Protein AF-A0A392STH3-F1 (afdb_monomer_lite)

Secondary structure (DSSP, 8-state):
-------------TTSS-HHHHH-PPP---SS-GGGG---TTS-HHHHHHHHHHHTPPPPSSHHHHHHSHHHHHHHHHHH-

Structure (mmCIF, N/CA/C/O backbone):
data_AF-A0A392STH3-F1
#
_entry.id   AF-A0A392STH3-F1
#
loop_
_atom_site.group_PDB
_atom_site.id
_atom_site.type_symbol
_atom_site.label_atom_id
_atom_site.label_alt_id
_atom_site.label_comp_id
_atom_site.label_asym_id
_atom_site.label_entity_id
_atom_site.label_seq_id
_atom_site.pdbx_PDB_ins_code
_atom_site.Cartn_x
_atom_site.Cartn_y
_atom_site.Cartn_z
_atom_site.occupancy
_atom_site.B_iso_or_equiv
_atom_site.auth_seq_id
_atom_site.auth_comp_id
_atom_site.auth_asym_id
_atom_site.auth_atom_id
_atom_site.pdbx_PDB_model_num
ATOM 1 N N . SER A 1 1 ? -25.509 -3.285 47.412 1.00 41.62 1 SER A N 1
ATOM 2 C CA . SER A 1 1 ? -24.413 -2.822 46.543 1.00 41.62 1 SER A CA 1
ATOM 3 C C . SER A 1 1 ? -24.035 -3.937 45.594 1.00 41.62 1 SER A C 1
ATOM 5 O O . SER A 1 1 ? -23.776 -5.037 46.060 1.00 41.62 1 SER A O 1
ATOM 7 N N . VAL A 1 2 ? -24.100 -3.690 44.286 1.00 41.62 2 VAL A N 1
ATOM 8 C CA . VAL A 1 2 ? -23.721 -4.668 43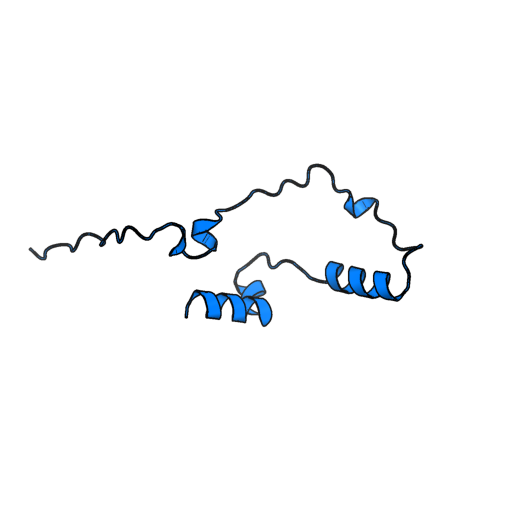.252 1.00 41.62 2 VAL A CA 1
ATOM 9 C C . VAL A 1 2 ? -22.192 -4.796 43.261 1.00 41.62 2 VAL A C 1
ATOM 11 O O . VAL A 1 2 ? -21.532 -3.755 43.302 1.00 41.62 2 VAL A O 1
ATOM 14 N N . PRO A 1 3 ? -21.602 -6.004 43.259 1.00 44.28 3 PRO A N 1
ATOM 15 C CA . PRO A 1 3 ? -20.160 -6.123 43.152 1.00 44.28 3 PRO A CA 1
ATOM 16 C C . PRO A 1 3 ? -19.778 -5.754 41.718 1.00 44.28 3 PRO A C 1
ATOM 18 O O . PRO A 1 3 ? -20.250 -6.356 40.755 1.00 44.28 3 PRO A O 1
ATOM 21 N N . ILE A 1 4 ? -18.949 -4.724 41.575 1.00 46.41 4 ILE A N 1
ATOM 22 C CA . ILE A 1 4 ? -18.294 -4.408 40.310 1.00 46.41 4 ILE A CA 1
ATOM 23 C C . ILE A 1 4 ? -17.348 -5.579 40.041 1.00 46.41 4 ILE A C 1
ATOM 25 O O . ILE A 1 4 ? -16.332 -5.715 40.721 1.00 46.41 4 ILE A O 1
ATOM 29 N N . LEU A 1 5 ? -17.711 -6.456 39.099 1.00 49.25 5 LEU A N 1
ATOM 30 C CA . LEU A 1 5 ? -16.782 -7.435 38.544 1.00 49.25 5 LEU A CA 1
ATOM 31 C C . LEU A 1 5 ? -15.584 -6.648 38.015 1.00 49.25 5 LEU A C 1
ATOM 33 O O . LEU A 1 5 ? -15.707 -5.883 37.057 1.00 49.25 5 LEU A O 1
ATOM 37 N N . SER A 1 6 ? -14.443 -6.780 38.691 1.00 51.22 6 SER A N 1
ATOM 38 C CA . SER A 1 6 ? -13.174 -6.268 38.190 1.00 51.22 6 SER A CA 1
ATOM 39 C C . SER A 1 6 ? -12.986 -6.783 36.762 1.00 51.22 6 SER A C 1
ATOM 41 O O . SER A 1 6 ? -13.339 -7.940 36.508 1.00 51.22 6 SER A O 1
ATOM 43 N N . PRO A 1 7 ? -12.471 -5.967 35.823 1.00 57.06 7 PRO A N 1
ATOM 44 C CA . PRO A 1 7 ? -12.137 -6.482 34.508 1.00 57.06 7 PRO A CA 1
ATOM 45 C C . PRO A 1 7 ? -11.201 -7.661 34.743 1.00 57.06 7 PRO A C 1
ATOM 47 O O . PRO A 1 7 ? -10.159 -7.512 35.382 1.00 57.06 7 PRO A O 1
ATOM 50 N N . VAL A 1 8 ? -11.635 -8.850 34.328 1.00 49.38 8 VAL A N 1
ATOM 51 C CA . VAL A 1 8 ? -10.792 -10.036 34.341 1.00 49.38 8 VAL A CA 1
ATOM 52 C C . VAL A 1 8 ? -9.603 -9.669 33.470 1.00 49.38 8 VAL A C 1
ATOM 54 O O . VAL A 1 8 ? -9.709 -9.639 32.245 1.00 49.38 8 VAL A O 1
ATOM 57 N N . THR A 1 9 ? -8.482 -9.328 34.099 1.00 51.66 9 THR A N 1
ATOM 58 C CA . THR A 1 9 ? -7.194 -9.255 33.425 1.00 51.66 9 THR A CA 1
ATOM 59 C C . THR A 1 9 ? -6.833 -10.697 33.114 1.00 51.66 9 THR A C 1
ATOM 61 O O . THR A 1 9 ? -6.095 -11.348 33.850 1.00 51.66 9 THR A O 1
ATOM 64 N N . VAL A 1 10 ? -7.436 -11.233 32.050 1.00 61.75 10 VAL A N 1
ATOM 65 C CA . VAL A 1 10 ? -6.913 -12.411 31.379 1.00 61.75 10 VAL A CA 1
ATOM 66 C C . VAL A 1 10 ? -5.503 -11.991 30.998 1.00 61.75 10 VAL A C 1
ATOM 68 O O . VAL A 1 10 ? -5.323 -11.060 30.213 1.00 61.75 10 VAL A O 1
ATOM 71 N N . SER A 1 11 ? -4.504 -12.587 31.644 1.00 63.72 11 SER A N 1
ATOM 72 C CA . SER A 1 11 ? -3.104 -12.434 31.265 1.00 63.72 11 SER A CA 1
ATOM 73 C C . SER A 1 11 ? -2.930 -13.112 29.907 1.00 63.72 11 SER A C 1
ATOM 75 O O . SER A 1 11 ? -2.420 -14.227 29.827 1.00 63.72 11 SER A O 1
ATOM 77 N N . LEU A 1 12 ? -3.436 -12.471 28.854 1.00 63.94 12 LEU A N 1
ATOM 78 C CA . LEU A 1 12 ? -3.243 -12.885 27.478 1.00 63.94 12 LEU A CA 1
ATOM 79 C C . LEU A 1 12 ? -1.751 -12.787 27.213 1.00 63.94 12 LEU A C 1
ATOM 81 O O . LEU A 1 12 ? -1.134 -11.739 27.443 1.00 63.94 12 LEU A O 1
ATOM 85 N N . SER A 1 13 ? -1.156 -13.899 26.793 1.00 75.00 13 SER A N 1
ATOM 86 C CA . SER A 1 13 ? 0.228 -13.853 26.361 1.00 75.00 13 SER A CA 1
ATOM 87 C C . SER A 1 13 ? 0.319 -12.870 25.183 1.00 75.00 13 SER A C 1
ATOM 89 O O . SER A 1 13 ? -0.665 -12.687 24.463 1.00 75.00 13 SER A O 1
ATOM 91 N N . PRO A 1 14 ? 1.468 -12.226 24.931 1.00 70.69 14 PRO A N 1
ATOM 92 C CA . PRO A 1 14 ? 1.624 -11.318 23.789 1.00 70.69 14 PRO A CA 1
ATOM 93 C C . PRO A 1 14 ? 1.253 -11.939 22.430 1.00 70.69 14 PRO A C 1
ATOM 95 O O . PRO A 1 14 ? 1.026 -11.215 21.465 1.00 70.69 14 PRO A O 1
ATOM 98 N N . VAL A 1 15 ? 1.201 -13.274 22.363 1.00 77.25 15 VAL A N 1
ATOM 99 C CA . VAL A 1 15 ? 0.817 -14.065 21.191 1.00 77.25 15 VAL A CA 1
ATOM 100 C C . VAL A 1 15 ? -0.700 -14.066 20.966 1.00 77.25 15 VAL A C 1
ATOM 102 O O . VAL A 1 15 ? -1.132 -14.139 19.823 1.00 77.25 15 VAL A O 1
ATOM 105 N N . ASP A 1 16 ? -1.493 -13.916 22.027 1.00 82.06 16 ASP A N 1
ATOM 106 C CA . ASP A 1 16 ? -2.962 -13.967 21.985 1.00 82.06 16 ASP A CA 1
ATOM 107 C C . ASP A 1 16 ? -3.598 -12.580 21.781 1.00 82.06 16 ASP A C 1
ATOM 109 O O . ASP A 1 16 ? -4.820 -12.429 21.799 1.00 82.06 16 ASP A O 1
ATOM 113 N N . LEU A 1 17 ? -2.777 -11.535 21.632 1.00 82.50 17 LEU A N 1
ATOM 114 C CA . LEU A 1 17 ? -3.244 -10.171 21.406 1.00 82.50 17 LEU A CA 1
ATOM 115 C C . LEU A 1 17 ? -3.402 -9.886 19.903 1.00 82.50 17 LEU A C 1
ATOM 117 O O . LEU A 1 17 ? -2.528 -10.265 19.118 1.00 82.50 17 LEU A O 1
ATOM 121 N N . PRO A 1 18 ? -4.435 -9.113 19.508 1.00 75.50 18 PRO A N 1
ATOM 122 C CA . PRO A 1 18 ? -4.558 -8.559 18.163 1.00 75.50 18 PRO A CA 1
ATOM 123 C C . PRO A 1 18 ? -3.246 -7.927 17.685 1.00 75.50 18 PRO A C 1
ATOM 125 O O . PRO A 1 18 ? -2.547 -7.248 18.450 1.00 75.50 18 PRO A O 1
ATOM 128 N N . ILE A 1 19 ? -2.920 -8.089 16.405 1.00 76.69 19 ILE A N 1
ATOM 129 C CA . ILE A 1 19 ? -1.654 -7.661 15.791 1.00 76.69 19 ILE A CA 1
ATOM 130 C C . ILE A 1 19 ? -1.435 -6.164 16.006 1.00 76.69 19 ILE A C 1
ATOM 132 O O . ILE A 1 19 ? -0.307 -5.720 16.244 1.00 76.69 19 ILE A O 1
ATOM 136 N N . ALA A 1 20 ? -2.513 -5.380 15.963 1.00 75.31 20 ALA A N 1
ATOM 137 C CA . ALA A 1 20 ? -2.472 -3.945 16.217 1.00 75.31 20 ALA A CA 1
ATOM 138 C C . ALA A 1 20 ? -1.945 -3.598 17.624 1.00 75.31 20 ALA A C 1
ATOM 140 O O . ALA A 1 20 ? -1.215 -2.616 17.777 1.00 75.31 20 ALA A O 1
ATOM 141 N N . LEU A 1 21 ? -2.282 -4.406 18.636 1.00 79.88 21 LEU A N 1
ATOM 142 C CA . LEU A 1 21 ? -1.815 -4.240 20.016 1.00 79.88 21 LEU A CA 1
ATOM 143 C C . LEU A 1 21 ? -0.417 -4.824 20.205 1.00 79.88 21 LEU A C 1
ATOM 145 O O . LEU A 1 21 ? 0.428 -4.193 20.835 1.00 79.88 21 LEU A O 1
ATOM 149 N N . HIS A 1 22 ? -0.149 -5.980 19.599 1.00 81.31 22 HIS A N 1
ATOM 150 C CA . HIS A 1 22 ? 1.154 -6.630 19.670 1.00 81.31 22 HIS A CA 1
ATOM 151 C C . HIS A 1 22 ? 2.257 -5.781 19.006 1.00 81.31 22 HIS A C 1
ATOM 153 O O . HIS A 1 22 ? 3.326 -5.581 19.580 1.00 81.31 22 HIS A O 1
ATOM 159 N N . LYS A 1 23 ? 2.033 -5.230 17.804 1.00 79.75 23 LYS A N 1
ATOM 160 C CA . LYS A 1 23 ? 3.103 -4.557 17.038 1.00 79.75 23 LYS A CA 1
ATOM 161 C C . LYS A 1 23 ? 3.320 -3.083 17.374 1.00 79.75 23 LYS A C 1
ATOM 163 O O . LYS A 1 23 ? 4.368 -2.555 16.983 1.00 79.75 23 LYS A O 1
ATOM 168 N N . GLY A 1 24 ? 2.386 -2.438 18.071 1.00 75.88 24 GLY A N 1
ATOM 169 C CA . GLY A 1 24 ? 2.440 -1.012 18.395 1.00 75.88 24 GLY A CA 1
ATOM 170 C C . GLY A 1 24 ? 2.497 -0.093 17.162 1.00 75.88 24 GLY A C 1
ATOM 171 O O . GLY A 1 24 ? 2.674 -0.519 16.018 1.00 75.88 24 GLY A O 1
ATOM 172 N N . LYS A 1 25 ? 2.359 1.217 17.382 1.00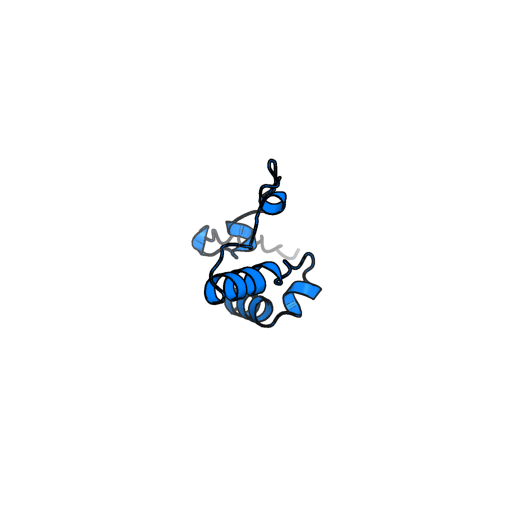 75.62 25 LYS A N 1
ATOM 173 C CA . LYS A 1 25 ? 2.483 2.213 16.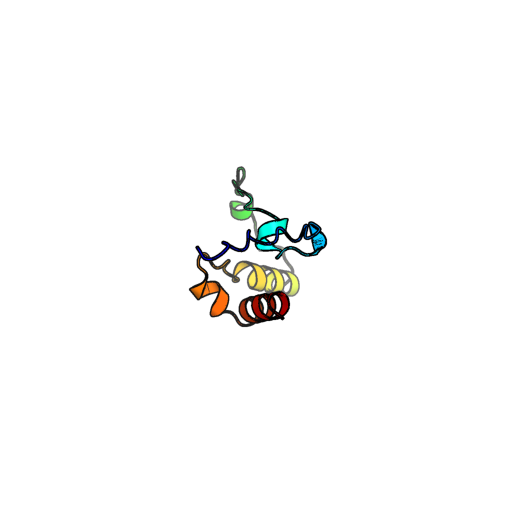306 1.00 75.62 25 LYS A CA 1
ATOM 174 C C . LYS A 1 25 ? 3.957 2.529 16.072 1.00 75.62 25 LYS A C 1
ATOM 176 O O . LYS A 1 25 ? 4.631 3.038 16.963 1.00 75.62 25 LYS A O 1
ATOM 181 N N . ARG A 1 26 ? 4.457 2.251 14.868 1.00 75.69 26 ARG A N 1
ATOM 182 C CA . ARG A 1 26 ? 5.807 2.649 14.449 1.00 75.69 26 ARG A CA 1
ATOM 183 C C . ARG A 1 26 ? 5.746 3.993 13.733 1.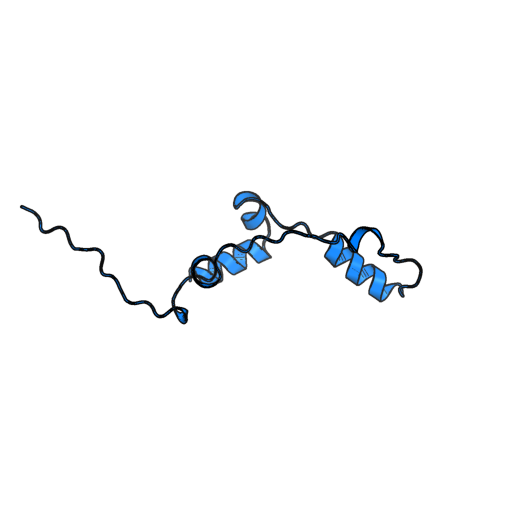00 75.69 26 ARG A C 1
ATOM 185 O O . ARG A 1 26 ? 5.009 4.134 12.763 1.00 75.69 26 ARG A O 1
ATOM 192 N N . SER A 1 27 ? 6.535 4.963 14.193 1.00 74.81 27 SER A N 1
ATOM 193 C CA . SER A 1 27 ? 6.804 6.175 13.417 1.00 74.81 27 SER A CA 1
ATOM 194 C C . SER A 1 27 ? 7.782 5.825 12.300 1.00 74.81 27 SER A C 1
ATOM 196 O O . SER A 1 27 ? 8.897 5.380 12.565 1.00 74.81 27 SER A O 1
ATOM 198 N N . THR A 1 28 ? 7.362 5.985 11.049 1.00 71.19 28 THR A N 1
ATOM 199 C CA . THR A 1 28 ? 8.213 5.756 9.879 1.00 71.19 28 THR A CA 1
ATOM 200 C C . THR A 1 28 ? 8.652 7.105 9.324 1.00 71.19 28 THR A C 1
ATOM 202 O O . THR A 1 28 ? 8.078 7.606 8.356 1.00 71.19 28 THR A O 1
ATOM 205 N N . VAL A 1 29 ? 9.643 7.737 9.957 1.00 78.00 29 VAL A N 1
ATOM 206 C CA . VAL A 1 29 ? 10.257 8.943 9.388 1.00 78.00 29 VAL A CA 1
ATOM 207 C C . VAL A 1 29 ? 11.125 8.514 8.211 1.00 78.00 29 VAL A C 1
ATOM 209 O O . VAL A 1 29 ? 12.121 7.812 8.376 1.00 78.00 29 VAL A O 1
ATOM 212 N N . ASN A 1 30 ? 10.732 8.919 7.007 1.00 75.94 30 ASN A N 1
ATOM 213 C CA . ASN A 1 30 ? 11.501 8.665 5.799 1.00 75.94 30 ASN A CA 1
ATOM 214 C C . ASN A 1 30 ? 12.639 9.697 5.699 1.00 75.94 30 ASN A C 1
ATOM 216 O O . ASN A 1 30 ? 12.512 10.715 5.027 1.00 75.94 30 ASN A O 1
ATOM 220 N N . LEU A 1 31 ? 13.728 9.462 6.439 1.00 82.00 31 LEU A N 1
ATOM 221 C CA . LEU A 1 31 ? 14.876 10.379 6.524 1.00 82.00 31 LEU A CA 1
ATOM 222 C C . LEU A 1 31 ? 15.578 10.585 5.172 1.00 82.00 31 LEU A C 1
ATOM 224 O O . LEU A 1 31 ? 16.183 11.629 4.939 1.00 82.00 31 LEU A O 1
ATOM 228 N N . HIS A 1 32 ? 15.472 9.605 4.274 1.00 81.62 32 HIS A N 1
ATOM 229 C CA . HIS A 1 32 ? 16.078 9.638 2.950 1.00 81.62 32 HIS A CA 1
ATOM 230 C C . HIS A 1 32 ? 15.060 9.146 1.911 1.00 81.62 32 HIS A C 1
ATOM 232 O O . HIS A 1 32 ? 14.898 7.931 1.758 1.00 81.62 32 HIS A O 1
ATOM 238 N N . PRO A 1 33 ? 14.380 10.052 1.183 1.00 81.25 33 PRO A N 1
ATOM 239 C CA . PRO A 1 33 ? 13.399 9.692 0.162 1.00 81.25 33 PRO A CA 1
ATOM 240 C C . PRO A 1 33 ? 14.081 9.188 -1.112 1.00 81.25 33 PRO A C 1
ATOM 242 O O . PRO A 1 33 ? 14.009 9.804 -2.172 1.00 81.25 33 PRO A O 1
ATOM 245 N N . ILE A 1 34 ? 14.738 8.028 -1.013 1.00 82.38 34 ILE A N 1
ATOM 246 C CA . ILE A 1 34 ? 15.469 7.370 -2.109 1.00 82.38 34 ILE A CA 1
ATOM 247 C C . ILE A 1 34 ? 14.538 7.089 -3.300 1.00 82.38 34 ILE A C 1
ATOM 249 O O . ILE A 1 34 ? 14.991 7.045 -4.441 1.00 82.38 34 ILE A O 1
ATOM 253 N N . TYR A 1 35 ? 13.227 6.982 -3.052 1.00 79.81 35 TYR A N 1
ATOM 254 C CA . TYR A 1 35 ? 12.210 6.822 -4.089 1.00 79.81 35 TYR A CA 1
ATOM 255 C C . TYR A 1 35 ? 12.229 7.937 -5.151 1.00 79.81 35 TYR A C 1
ATOM 257 O O . TYR A 1 35 ? 11.867 7.672 -6.294 1.00 79.81 35 TYR A O 1
ATOM 265 N N . ASN A 1 36 ? 12.709 9.142 -4.824 1.00 82.31 36 ASN A N 1
ATOM 266 C CA . ASN A 1 36 ? 12.837 10.248 -5.782 1.00 82.31 36 ASN A CA 1
ATOM 267 C C . ASN A 1 36 ? 13.936 10.028 -6.833 1.00 82.31 36 ASN A C 1
ATOM 269 O O . ASN A 1 36 ? 13.910 10.664 -7.883 1.00 82.31 36 ASN A O 1
ATOM 273 N N . CYS A 1 37 ? 14.899 9.145 -6.563 1.00 83.25 37 CYS A N 1
ATOM 274 C CA . CYS A 1 37 ? 16.040 8.885 -7.442 1.00 83.25 37 CYS A CA 1
ATOM 275 C C . CYS A 1 37 ? 15.915 7.556 -8.205 1.00 83.25 37 CYS A C 1
ATOM 277 O O . CYS A 1 37 ? 16.868 7.123 -8.855 1.00 83.25 37 CYS A O 1
ATOM 279 N N . LEU A 1 38 ? 14.769 6.876 -8.118 1.00 82.06 38 LEU A N 1
ATOM 280 C CA . LEU A 1 38 ? 14.547 5.614 -8.817 1.00 82.06 38 LEU A CA 1
ATOM 281 C C . LEU A 1 38 ? 14.288 5.867 -10.304 1.00 82.06 38 LEU A C 1
ATOM 283 O O . LEU A 1 38 ? 13.453 6.688 -10.676 1.00 82.06 38 LEU A O 1
ATOM 287 N N . SER A 1 39 ? 14.982 5.122 -11.165 1.00 84.81 39 SER A N 1
ATOM 288 C CA . SER A 1 39 ? 14.769 5.168 -12.608 1.00 84.81 39 SER A CA 1
ATOM 289 C C . SER A 1 39 ? 14.345 3.809 -13.143 1.00 84.81 39 SER A C 1
ATOM 291 O O . SER A 1 39 ? 14.986 2.793 -12.881 1.00 84.81 39 SER A O 1
ATOM 293 N N . TYR A 1 40 ? 13.285 3.807 -13.945 1.00 86.56 40 TYR A N 1
ATOM 294 C CA . TYR A 1 40 ? 12.695 2.594 -14.505 1.00 86.56 40 TYR A CA 1
ATOM 295 C C . TYR A 1 40 ? 13.220 2.237 -15.907 1.00 86.56 40 TYR A C 1
ATOM 297 O O . TYR A 1 40 ? 12.912 1.167 -16.421 1.00 86.56 40 TYR A O 1
ATOM 305 N N . HIS A 1 41 ? 14.036 3.103 -16.521 1.00 86.62 41 HIS A N 1
ATOM 306 C CA . HIS A 1 41 ? 14.396 3.038 -17.948 1.00 86.62 41 HIS A CA 1
ATOM 307 C C . HIS A 1 41 ? 15.182 1.788 -18.386 1.00 86.62 41 HIS A C 1
ATOM 309 O O . HIS A 1 41 ? 15.259 1.513 -19.580 1.00 86.62 41 HIS A O 1
ATOM 315 N N . ARG A 1 42 ? 15.782 1.040 -17.448 1.00 88.38 42 ARG A N 1
ATOM 316 C CA . ARG A 1 42 ? 16.563 -0.183 -17.738 1.00 88.38 42 ARG A CA 1
ATOM 317 C C . ARG A 1 42 ? 15.908 -1.462 -17.234 1.00 88.38 42 ARG A C 1
ATOM 319 O O . ARG A 1 42 ? 16.525 -2.522 -17.304 1.00 88.38 42 ARG A O 1
ATOM 326 N N . LEU A 1 43 ? 14.695 -1.376 -16.691 1.00 91.06 43 LEU A N 1
ATOM 327 C CA . LEU A 1 43 ? 13.973 -2.568 -16.273 1.00 91.06 43 LEU A CA 1
ATOM 328 C C . LEU A 1 43 ? 13.456 -3.316 -17.498 1.00 91.06 43 LEU A C 1
ATOM 330 O O . LEU A 1 43 ? 13.020 -2.706 -18.475 1.00 91.06 43 LEU A O 1
ATOM 334 N N . SER A 1 44 ? 13.463 -4.648 -17.431 1.00 95.00 44 SER A N 1
ATOM 335 C CA . SER A 1 44 ? 12.719 -5.432 -18.412 1.00 95.00 44 SER A CA 1
ATOM 336 C C . SER A 1 44 ? 11.222 -5.104 -18.304 1.00 95.00 44 SER A C 1
ATOM 338 O O . SER A 1 44 ? 10.752 -4.732 -17.222 1.00 95.00 44 SER A O 1
ATOM 340 N N . PRO A 1 45 ? 10.439 -5.303 -19.377 1.00 94.31 45 PRO A N 1
ATOM 341 C CA . PRO A 1 45 ? 9.002 -5.035 -19.352 1.00 94.31 45 PRO A CA 1
ATOM 342 C C . PRO A 1 45 ? 8.264 -5.755 -18.213 1.00 94.31 45 PRO A C 1
ATOM 344 O O . PRO A 1 45 ? 7.402 -5.166 -17.567 1.00 94.31 45 PRO A O 1
ATOM 347 N N . SER A 1 46 ? 8.647 -7.001 -17.913 1.00 95.19 46 SER A N 1
ATOM 348 C CA . SER A 1 46 ? 8.074 -7.787 -16.813 1.00 95.19 46 SER A CA 1
ATOM 349 C C . SER A 1 46 ? 8.347 -7.177 -15.436 1.00 95.19 46 SER A C 1
ATOM 351 O O . SER A 1 46 ? 7.427 -7.033 -14.632 1.00 95.19 46 SER A O 1
ATOM 353 N N . HIS A 1 47 ? 9.589 -6.768 -15.167 1.00 92.69 47 HIS A N 1
ATOM 354 C CA . HIS A 1 47 ? 9.951 -6.125 -13.905 1.00 92.69 47 HIS A CA 1
ATOM 355 C C . HIS A 1 47 ? 9.302 -4.748 -13.768 1.00 92.69 47 HIS A C 1
ATOM 357 O O . HIS A 1 47 ? 8.836 -4.398 -12.687 1.00 92.69 47 HIS A O 1
ATOM 363 N N . TYR A 1 48 ? 9.229 -3.984 -14.860 1.00 92.81 48 TYR A N 1
ATOM 364 C CA . TYR A 1 48 ? 8.536 -2.703 -14.866 1.00 92.81 48 TYR A CA 1
ATOM 365 C C . TYR A 1 48 ? 7.053 -2.866 -14.531 1.00 92.81 48 TYR A C 1
ATOM 367 O O . TYR A 1 48 ? 6.555 -2.177 -13.648 1.00 92.81 48 TYR A O 1
ATOM 375 N N . ALA A 1 49 ? 6.357 -3.804 -15.181 1.00 93.00 49 ALA A N 1
ATOM 376 C CA . ALA A 1 49 ? 4.946 -4.068 -14.910 1.00 93.00 49 ALA A CA 1
ATOM 377 C C . ALA A 1 49 ? 4.712 -4.463 -13.444 1.00 93.00 49 ALA A C 1
ATOM 379 O O . ALA A 1 49 ? 3.802 -3.942 -12.801 1.00 93.00 49 ALA A O 1
ATOM 380 N N . PHE A 1 50 ? 5.573 -5.324 -12.898 1.00 92.56 50 PHE A N 1
ATOM 381 C CA . PHE A 1 50 ? 5.502 -5.738 -11.500 1.00 92.56 50 PHE A CA 1
ATOM 382 C C . PHE A 1 50 ? 5.698 -4.566 -10.526 1.00 92.56 50 PHE A C 1
ATOM 384 O O . PHE A 1 50 ? 4.867 -4.354 -9.645 1.00 92.56 50 PHE A O 1
ATOM 391 N N . ILE A 1 51 ? 6.756 -3.764 -10.695 1.00 90.44 51 ILE A N 1
ATOM 392 C CA . ILE A 1 51 ? 7.021 -2.629 -9.797 1.00 90.44 51 ILE A CA 1
ATOM 393 C C . ILE A 1 51 ? 5.951 -1.540 -9.942 1.00 90.44 51 ILE A C 1
ATOM 395 O O . ILE A 1 51 ? 5.537 -0.965 -8.937 1.00 90.44 51 ILE A O 1
ATOM 399 N N . SER A 1 52 ? 5.458 -1.286 -11.156 1.00 89.19 52 SER A N 1
ATOM 400 C CA . SER 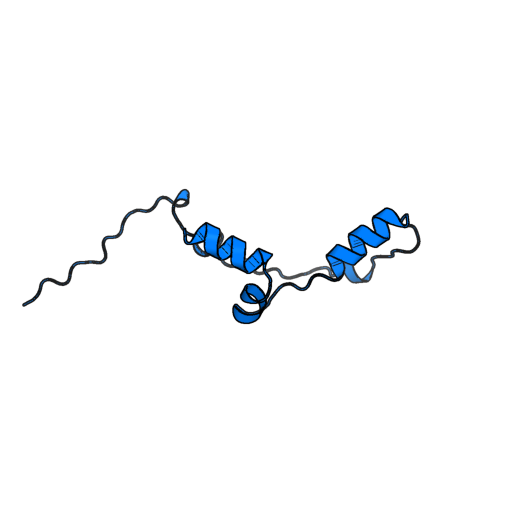A 1 52 ? 4.355 -0.348 -11.401 1.00 89.19 52 SER A CA 1
ATOM 401 C C . SER A 1 52 ? 3.058 -0.785 -10.717 1.00 89.19 52 SER A C 1
ATOM 403 O O . SER A 1 52 ? 2.356 0.048 -10.151 1.00 89.19 52 SER A O 1
ATOM 405 N N . ALA A 1 53 ? 2.752 -2.085 -10.702 1.00 91.25 53 ALA A N 1
ATOM 406 C CA . ALA A 1 53 ? 1.596 -2.603 -9.971 1.00 91.25 53 ALA A CA 1
ATOM 407 C C . ALA A 1 53 ? 1.725 -2.373 -8.454 1.00 91.25 53 ALA A C 1
ATOM 409 O O . ALA A 1 53 ? 0.748 -2.014 -7.800 1.00 91.25 53 ALA A O 1
ATOM 410 N N . ILE A 1 54 ? 2.934 -2.521 -7.899 1.00 88.19 54 ILE A N 1
ATOM 411 C CA . ILE A 1 54 ? 3.199 -2.244 -6.480 1.00 88.19 54 ILE A CA 1
ATOM 412 C C . ILE A 1 54 ? 3.096 -0.745 -6.186 1.00 88.19 54 ILE A C 1
ATOM 414 O O . ILE A 1 54 ? 2.448 -0.356 -5.217 1.00 88.19 54 ILE A O 1
ATOM 418 N N . SER A 1 55 ? 3.711 0.110 -7.004 1.00 86.31 55 SER A N 1
ATOM 419 C CA . SER A 1 55 ? 3.739 1.559 -6.762 1.00 86.31 55 SER A CA 1
ATOM 420 C C . SER A 1 55 ? 2.376 2.230 -6.944 1.00 86.31 55 SER A C 1
ATOM 422 O O . SER A 1 55 ? 2.113 3.248 -6.309 1.00 86.31 55 SER A O 1
ATOM 424 N N . ALA A 1 56 ? 1.493 1.644 -7.756 1.00 86.94 56 ALA A N 1
ATOM 425 C CA . ALA A 1 56 ? 0.108 2.083 -7.897 1.00 86.94 56 ALA A CA 1
ATOM 426 C C . ALA A 1 56 ? -0.756 1.782 -6.659 1.00 86.94 56 ALA A C 1
ATOM 428 O O . ALA A 1 56 ? -1.830 2.368 -6.508 1.00 86.94 56 ALA A O 1
ATOM 429 N N . SER A 1 57 ? -0.322 0.879 -5.773 1.00 85.44 57 SER A N 1
ATOM 430 C CA . SER A 1 57 ? -1.065 0.574 -4.551 1.00 85.44 57 SER A CA 1
ATOM 431 C C . SER A 1 57 ? -0.938 1.709 -3.531 1.00 85.44 57 SER A C 1
ATOM 433 O O . SER A 1 57 ? 0.153 2.185 -3.218 1.00 85.44 57 SER A O 1
ATOM 435 N N . THR A 1 58 ? -2.072 2.162 -2.998 1.00 84.38 58 THR A N 1
ATOM 436 C CA . THR A 1 58 ? -2.113 3.199 -1.966 1.00 84.38 58 THR A CA 1
ATOM 437 C C . THR A 1 58 ? -2.267 2.572 -0.587 1.00 84.38 58 THR A C 1
ATOM 439 O O . THR A 1 58 ? -3.073 1.666 -0.370 1.00 84.38 58 THR A O 1
ATOM 442 N N . ILE A 1 59 ? -1.487 3.068 0.373 1.00 85.81 59 ILE A N 1
ATOM 443 C CA . ILE A 1 59 ? -1.642 2.682 1.775 1.00 85.81 59 ILE A CA 1
ATOM 444 C C . ILE A 1 59 ? -2.839 3.463 2.339 1.00 85.81 59 ILE A C 1
ATOM 446 O O . ILE A 1 59 ? -2.801 4.699 2.318 1.00 85.81 59 ILE A O 1
ATOM 450 N N . PRO A 1 60 ? -3.888 2.785 2.841 1.00 89.12 60 PRO A N 1
ATOM 451 C CA . PRO A 1 60 ? -5.051 3.460 3.401 1.00 89.12 60 PRO A CA 1
ATOM 452 C C . PRO A 1 60 ? -4.655 4.242 4.656 1.00 89.12 60 PRO A C 1
ATOM 454 O O . PRO A 1 60 ? -3.942 3.733 5.524 1.00 89.12 60 PRO A O 1
ATOM 457 N N . LYS A 1 61 ? -5.126 5.486 4.769 1.00 87.44 61 LYS A N 1
ATOM 458 C CA . LYS A 1 61 ? -4.836 6.355 5.924 1.00 87.44 61 LYS A CA 1
ATOM 459 C C . LYS A 1 61 ? -5.891 6.243 7.015 1.00 87.44 61 LYS A C 1
ATOM 461 O O . LYS A 1 61 ? -5.607 6.534 8.175 1.00 87.44 61 LYS A O 1
ATOM 466 N N . ILE A 1 62 ? -7.105 5.841 6.642 1.00 89.56 62 ILE A N 1
ATOM 467 C CA . ILE A 1 62 ? -8.244 5.714 7.551 1.00 89.56 62 ILE A CA 1
ATOM 468 C C . ILE A 1 62 ? -8.923 4.354 7.410 1.00 89.56 62 ILE A C 1
ATOM 470 O O . ILE A 1 62 ? -8.868 3.708 6.364 1.00 89.56 62 ILE A O 1
ATOM 474 N N . VAL A 1 63 ? -9.642 3.956 8.462 1.00 89.62 63 VAL A N 1
ATOM 475 C CA . VAL A 1 63 ? -10.346 2.665 8.531 1.00 89.62 63 VAL A CA 1
ATOM 476 C C . VAL A 1 63 ? -11.311 2.482 7.356 1.00 89.62 63 VAL A C 1
ATOM 478 O O . VAL A 1 63 ? -11.337 1.419 6.748 1.00 89.62 63 VAL A O 1
ATOM 481 N N . LYS A 1 64 ? -12.055 3.526 6.968 1.00 92.94 64 LYS A N 1
ATOM 482 C CA . LYS A 1 64 ? -13.002 3.454 5.843 1.00 92.94 64 LYS A CA 1
ATOM 483 C C . LYS A 1 64 ? -12.325 3.078 4.518 1.00 92.94 64 LYS A C 1
ATOM 485 O O . LYS A 1 64 ? -12.879 2.284 3.766 1.00 92.94 64 LYS A O 1
ATOM 490 N N . GLU A 1 65 ? -11.145 3.635 4.240 1.00 92.88 65 GLU A N 1
ATOM 491 C CA . GLU A 1 65 ? -10.369 3.319 3.031 1.00 92.88 65 GLU A CA 1
ATOM 492 C C . GLU A 1 65 ? -9.853 1.880 3.071 1.00 92.88 65 GLU A C 1
ATOM 494 O O . GLU A 1 65 ? -9.953 1.163 2.079 1.00 92.88 65 GLU A O 1
ATOM 499 N N . ALA A 1 66 ? -9.363 1.434 4.232 1.00 90.94 66 ALA A N 1
ATOM 500 C CA . ALA A 1 66 ? -8.912 0.059 4.412 1.00 90.94 66 ALA A CA 1
ATOM 501 C C . ALA A 1 66 ? -10.062 -0.939 4.189 1.00 90.94 66 ALA A C 1
ATOM 503 O O . ALA A 1 66 ? -9.915 -1.882 3.421 1.00 90.94 66 ALA A O 1
ATOM 504 N N . LEU A 1 67 ? -11.241 -0.702 4.772 1.00 91.50 67 LEU A N 1
ATOM 505 C CA . LEU A 1 67 ? -12.395 -1.603 4.640 1.00 91.50 67 LEU A CA 1
ATOM 506 C C . LEU A 1 67 ? -12.998 -1.652 3.233 1.00 91.50 67 LEU A C 1
ATOM 508 O O . LEU A 1 67 ? -13.633 -2.646 2.868 1.00 91.50 67 LEU A O 1
ATOM 512 N N . ALA A 1 68 ? -12.794 -0.604 2.432 1.00 92.44 68 ALA A N 1
ATOM 513 C CA . ALA A 1 68 ? -13.193 -0.602 1.030 1.00 92.44 68 ALA A CA 1
ATOM 514 C C . ALA A 1 68 ? -12.362 -1.5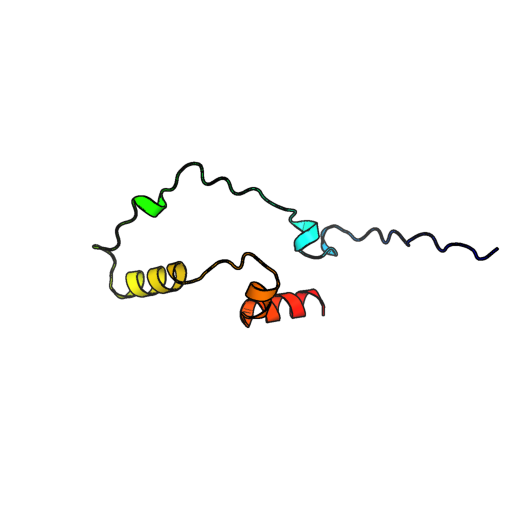92 0.192 1.00 92.44 68 ALA A C 1
ATOM 516 O O . ALA A 1 68 ? -12.855 -2.119 -0.805 1.00 92.44 68 ALA A O 1
ATOM 517 N N . HIS A 1 69 ? -11.126 -1.889 0.602 1.00 90.19 69 HIS A N 1
ATOM 518 C CA . HIS A 1 69 ? -10.263 -2.830 -0.097 1.00 90.19 69 HIS A CA 1
ATOM 519 C C . HIS A 1 69 ? -10.533 -4.276 0.363 1.00 90.19 69 HIS A C 1
ATOM 521 O O . HIS A 1 69 ? -10.419 -4.581 1.554 1.00 90.19 69 HIS A O 1
ATOM 527 N N . PRO A 1 70 ? -10.834 -5.211 -0.557 1.00 90.94 70 PRO A N 1
ATOM 528 C CA . PRO A 1 70 ? -11.251 -6.565 -0.197 1.00 90.94 70 PRO A CA 1
ATOM 529 C C . PRO A 1 70 ? -10.187 -7.338 0.589 1.00 90.94 70 PRO A C 1
ATOM 531 O O . PRO A 1 70 ? -10.533 -8.026 1.542 1.00 90.94 70 PRO A O 1
ATOM 534 N N . GLY A 1 71 ? -8.902 -7.176 0.254 1.00 89.81 71 GLY A N 1
ATOM 535 C CA . GLY A 1 71 ? -7.818 -7.855 0.973 1.00 89.81 71 GLY A CA 1
ATOM 536 C C . GLY A 1 71 ? -7.636 -7.361 2.412 1.00 89.81 71 GLY A C 1
ATOM 537 O O . GLY A 1 71 ? -7.412 -8.160 3.312 1.00 89.81 71 GLY A O 1
ATOM 538 N N . TRP A 1 72 ? -7.800 -6.055 2.648 1.00 89.81 72 TRP A N 1
ATOM 539 C CA . TRP A 1 72 ? -7.692 -5.478 3.993 1.00 89.81 72 TRP A CA 1
ATOM 540 C C . TRP A 1 72 ? -8.914 -5.846 4.838 1.00 89.81 72 TRP A C 1
ATOM 542 O O . TRP A 1 72 ? -8.780 -6.174 6.013 1.00 89.81 72 TRP A O 1
ATOM 552 N N . ARG A 1 73 ? -10.104 -5.849 4.222 1.00 91.81 73 ARG A N 1
ATOM 553 C CA . ARG A 1 73 ? -11.334 -6.313 4.865 1.00 91.81 73 ARG A CA 1
ATOM 554 C C . ARG A 1 73 ? -11.235 -7.779 5.281 1.00 91.81 73 ARG A C 1
ATOM 556 O O . ARG A 1 73 ? -11.601 -8.087 6.407 1.00 91.81 73 ARG A O 1
ATOM 563 N N . GLN A 1 74 ? -10.744 -8.652 4.400 1.00 92.06 74 GLN A N 1
ATOM 564 C CA . GLN A 1 74 ? -10.594 -10.071 4.718 1.00 92.06 74 GLN A CA 1
ATOM 565 C C . GLN A 1 74 ? -9.611 -10.279 5.871 1.00 92.06 74 GLN A C 1
ATOM 567 O O . GLN A 1 74 ? -9.967 -10.935 6.837 1.00 92.06 74 GLN A O 1
ATOM 572 N N . ALA A 1 75 ? -8.445 -9.627 5.833 1.00 88.44 75 ALA A N 1
ATOM 573 C CA . ALA A 1 75 ? -7.468 -9.714 6.919 1.00 88.44 75 ALA A CA 1
ATOM 574 C C . ALA A 1 75 ? -8.050 -9.294 8.283 1.00 88.44 75 ALA A C 1
ATOM 576 O O . ALA A 1 75 ? -7.746 -9.909 9.298 1.00 88.44 75 ALA A O 1
ATOM 577 N N . MET A 1 76 ? -8.910 -8.269 8.312 1.00 89.00 76 MET A N 1
ATOM 578 C CA . MET A 1 76 ? -9.578 -7.855 9.548 1.00 89.00 76 MET A CA 1
ATOM 579 C C . MET A 1 76 ? -10.618 -8.876 10.027 1.00 89.00 76 MET A C 1
ATOM 581 O O . MET A 1 76 ? -10.785 -9.045 11.229 1.00 89.00 76 MET A O 1
ATOM 585 N N . ILE A 1 77 ? -11.329 -9.537 9.107 1.00 90.69 77 ILE A N 1
ATOM 586 C CA . ILE A 1 77 ? -12.248 -10.627 9.456 1.00 90.69 77 ILE A CA 1
ATOM 587 C C . ILE A 1 77 ? -11.446 -11.784 10.049 1.00 90.69 77 ILE A C 1
ATOM 589 O O . ILE A 1 77 ? -11.770 -12.221 11.144 1.00 90.69 77 ILE A O 1
ATOM 593 N N . ASP A 1 78 ? -10.372 -12.210 9.386 1.00 89.50 78 ASP A N 1
ATOM 594 C CA . ASP A 1 78 ? -9.525 -13.322 9.832 1.00 89.50 78 ASP A CA 1
ATOM 595 C C . ASP A 1 78 ? -8.913 -13.080 11.227 1.00 89.50 78 ASP A C 1
ATOM 597 O O . ASP A 1 78 ? -8.687 -14.029 11.963 1.00 89.50 78 ASP A O 1
ATOM 601 N N . GLU A 1 79 ? -8.659 -11.823 11.613 1.00 84.19 79 GLU A N 1
ATOM 602 C CA . GLU A 1 79 ? -8.186 -11.462 12.962 1.00 84.19 79 GLU A CA 1
ATOM 603 C C . GLU A 1 79 ? -9.303 -11.465 14.023 1.00 84.19 79 GLU A C 1
ATOM 605 O O . GLU A 1 79 ? -9.033 -11.650 15.208 1.00 84.19 79 GLU A O 1
ATOM 610 N N . MET A 1 80 ? -10.554 -11.233 13.616 1.00 83.69 80 MET A N 1
ATOM 611 C CA . MET A 1 80 ? -11.725 -11.161 14.504 1.00 83.69 80 MET A CA 1
ATOM 612 C C . MET A 1 80 ? -12.478 -12.492 14.632 1.00 83.69 80 MET A C 1
ATOM 614 O O . MET A 1 80 ? -13.430 -12.564 15.413 1.00 83.69 80 MET A O 1
ATOM 618 N N . THR A 1 81 ? -12.103 -13.497 13.838 1.00 75.38 81 THR A N 1
ATOM 619 C CA . THR A 1 81 ? -12.739 -14.821 13.797 1.00 75.38 81 THR A CA 1
ATOM 620 C C . THR A 1 81 ? -11.916 -15.821 14.593 1.00 75.38 81 THR A C 1
ATOM 622 O O . THR A 1 81 ? -12.537 -16.603 15.346 1.00 75.38 81 THR A O 1
#

Foldseek 3Di:
DDDDPDPPPPVQPLVNDQPCVSVDDDDDDCPDPCVVVDDDVPDDPVVSVVVVVVVPDDDDPDPVVLCVDPVSVVVVVVSVD

pLDDT: mean 80.28, std 13.6, range [41.62, 95.19]

Radius of gyration: 20.87 Å; chains: 1; bounding box: 41×25×66 Å

Organism: NCBI:txid97028

Sequence (81 aa):
SVPILSPVTVSLSPVDLPIALHKGKRSTVNLHPIYNCLSYHRLSPSHYAFISAISASTIPKIVKEALAHPGWRQAMIDEMT